Protein AF-E5SEM1-F1 (afdb_monomer_lite)

Secondary structure (DSSP, 8-state):
-PPP------SHHHHHTTTS-HHHHHHHHHHHHHHHHHH-TTT-PPP-HHHHHHHHHHHHHHHHTTGGGS-HHHHT-TTTS-THHHHHS-HHHHHHHHHH--SS-S--

Foldseek 3Di:
DPPDPDPDCPDPVSVVCVVQPPVQLVLQQVQLQVVLCVPPVPPDDRDDSLNSCLLVVVVVVCVVVVVVPPDLCQQQDPPRHPVSNCVSDNSVSSVSSVVSGDNDDPPD

Structure (mmCIF, N/CA/C/O backbone):
data_AF-E5SEM1-F1
#
_entry.id   AF-E5SEM1-F1
#
loop_
_atom_site.group_PDB
_atom_site.id
_atom_site.type_symbol
_atom_site.label_atom_id
_atom_site.label_alt_id
_atom_site.label_comp_id
_atom_site.label_asym_id
_atom_site.label_entity_id
_atom_site.label_seq_id
_atom_site.pdbx_PDB_ins_code
_atom_site.Cartn_x
_atom_site.Cartn_y
_atom_site.Cartn_z
_atom_site.occupancy
_atom_site.B_iso_or_equiv
_atom_site.auth_seq_id
_atom_site.auth_comp_id
_atom_site.auth_asym_id
_atom_site.auth_atom_id
_atom_site.pdbx_PDB_model_num
ATOM 1 N N . MET A 1 1 ? -18.167 -37.131 -6.444 1.00 54.25 1 MET A N 1
ATOM 2 C CA . MET A 1 1 ? -17.242 -35.977 -6.512 1.00 54.25 1 MET A CA 1
ATOM 3 C C . MET A 1 1 ? -18.001 -34.741 -6.069 1.00 54.25 1 MET A C 1
ATOM 5 O O . MET A 1 1 ? -18.993 -34.417 -6.702 1.00 54.25 1 MET A O 1
ATOM 9 N N . ILE A 1 2 ? -17.590 -34.091 -4.979 1.00 50.81 2 ILE A N 1
ATOM 10 C CA . ILE A 1 2 ? -18.122 -32.769 -4.619 1.00 50.81 2 ILE A CA 1
ATOM 11 C C . ILE A 1 2 ? -17.370 -31.760 -5.500 1.00 50.81 2 ILE A C 1
ATOM 13 O O . ILE A 1 2 ? -16.135 -31.775 -5.471 1.00 50.81 2 ILE A O 1
ATOM 17 N N . PRO A 1 3 ? -18.046 -30.933 -6.317 1.00 56.00 3 PRO A N 1
ATOM 18 C CA . PRO A 1 3 ? -17.352 -29.952 -7.129 1.00 56.00 3 PRO A CA 1
ATOM 19 C C . PRO A 1 3 ? -16.713 -28.942 -6.183 1.00 56.00 3 PRO A C 1
ATOM 21 O O . PRO A 1 3 ? -17.393 -28.309 -5.377 1.00 56.00 3 PRO A O 1
ATOM 24 N N . ARG A 1 4 ? -15.387 -28.809 -6.258 1.00 63.41 4 ARG A N 1
ATOM 25 C CA . ARG A 1 4 ? -14.689 -27.734 -5.560 1.00 63.41 4 ARG A CA 1
ATOM 26 C C . ARG A 1 4 ? -15.234 -26.430 -6.149 1.00 63.41 4 ARG A C 1
ATOM 28 O O . ARG A 1 4 ? -15.116 -26.271 -7.367 1.00 63.41 4 ARG A O 1
ATOM 35 N N . PRO A 1 5 ? -15.839 -25.530 -5.355 1.00 55.62 5 PRO A N 1
ATOM 36 C CA . PRO A 1 5 ? -16.334 -24.272 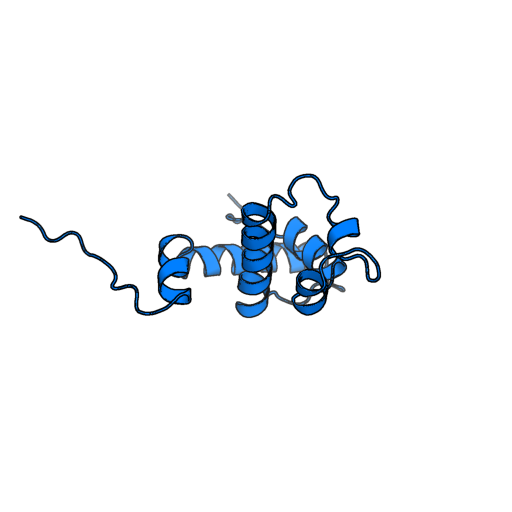-5.884 1.00 55.62 5 PRO A CA 1
ATOM 37 C C . PRO A 1 5 ? -15.126 -23.496 -6.404 1.00 55.62 5 PRO A C 1
ATOM 39 O O . PRO A 1 5 ? -14.326 -22.949 -5.649 1.00 55.62 5 PRO A O 1
ATOM 42 N N . THR A 1 6 ? -14.937 -23.542 -7.715 1.00 63.72 6 THR A N 1
ATOM 43 C CA . THR A 1 6 ? -13.887 -22.829 -8.422 1.00 63.72 6 THR A CA 1
ATOM 44 C C . THR A 1 6 ? -14.514 -21.510 -8.819 1.00 63.72 6 THR A C 1
ATOM 46 O O . THR A 1 6 ? -15.375 -21.453 -9.694 1.00 63.72 6 THR A O 1
ATOM 49 N N . ARG A 1 7 ? -14.140 -20.431 -8.123 1.00 65.81 7 ARG A N 1
ATOM 50 C CA . ARG A 1 7 ? -14.426 -19.089 -8.633 1.00 65.81 7 ARG A CA 1
ATOM 51 C C . ARG A 1 7 ? -13.778 -19.006 -10.011 1.00 65.81 7 ARG A C 1
ATOM 53 O O . ARG A 1 7 ? -12.568 -19.186 -10.125 1.00 65.81 7 ARG A O 1
ATOM 60 N N . SER A 1 8 ? -14.594 -18.817 -11.044 1.00 76.62 8 SER A N 1
ATOM 61 C CA . SER A 1 8 ? -14.093 -18.666 -12.406 1.00 76.62 8 SER A CA 1
ATOM 62 C C . SER A 1 8 ? -13.308 -17.362 -12.476 1.00 76.62 8 SER A C 1
ATOM 64 O O . SER A 1 8 ? -13.850 -16.296 -12.191 1.00 76.62 8 SER A O 1
ATOM 66 N N . ILE A 1 9 ? -12.017 -17.466 -12.783 1.00 82.56 9 ILE A N 1
ATOM 67 C CA . ILE A 1 9 ? -11.145 -16.314 -13.001 1.00 82.56 9 ILE A CA 1
ATOM 68 C C . ILE A 1 9 ? -11.454 -15.804 -14.405 1.00 82.56 9 ILE A C 1
ATOM 70 O O . ILE A 1 9 ? -11.173 -16.488 -15.386 1.00 82.56 9 ILE A O 1
ATOM 74 N N . THR A 1 10 ? -12.065 -14.632 -14.495 1.00 86.62 10 THR A N 1
ATOM 75 C CA . THR A 1 10 ? -12.451 -14.004 -15.766 1.00 86.62 10 THR A CA 1
ATOM 76 C C . THR A 1 10 ? -11.442 -12.958 -16.224 1.00 86.62 10 THR A C 1
ATOM 78 O O . THR A 1 10 ? -11.418 -12.592 -17.394 1.00 86.62 10 THR A O 1
ATOM 81 N N . ASP A 1 11 ? -10.609 -12.473 -15.305 1.00 86.19 11 ASP A N 1
ATOM 82 C CA . ASP A 1 11 ? -9.704 -11.349 -15.498 1.00 86.19 11 ASP A CA 1
ATOM 83 C C . ASP A 1 11 ? -8.625 -11.309 -14.394 1.00 86.19 11 ASP A C 1
ATOM 85 O O . ASP A 1 11 ? -8.641 -12.063 -13.416 1.00 86.19 11 ASP A O 1
ATOM 89 N N . ILE A 1 12 ? -7.655 -10.408 -14.546 1.00 82.00 12 ILE A N 1
ATOM 90 C CA . ILE A 1 12 ? -6.546 -10.275 -13.594 1.00 82.00 12 ILE A CA 1
ATOM 91 C C . ILE A 1 12 ? -7.052 -9.862 -12.199 1.00 82.00 12 ILE A C 1
ATOM 93 O O . ILE A 1 12 ? -6.539 -10.367 -11.198 1.00 82.00 12 ILE A O 1
ATOM 97 N N . PHE A 1 13 ? -8.079 -9.011 -12.092 1.00 80.56 13 PHE A N 1
ATOM 98 C CA . PHE A 1 13 ? -8.619 -8.596 -10.792 1.00 80.56 13 PHE A CA 1
ATOM 99 C C . PHE A 1 13 ? -9.358 -9.732 -10.088 1.00 80.56 13 PHE A C 1
ATOM 101 O O . PHE A 1 13 ? -9.210 -9.888 -8.875 1.00 80.56 13 PHE A O 1
ATOM 108 N N . SER A 1 14 ? -10.098 -10.567 -10.819 1.00 83.75 14 SER A N 1
ATOM 109 C CA . SER A 1 14 ? -10.720 -11.756 -10.227 1.00 83.75 14 SER A CA 1
ATOM 110 C C . SER A 1 14 ? -9.681 -12.765 -9.723 1.00 83.75 14 SER A C 1
ATOM 112 O O . SER A 1 14 ? -9.921 -13.401 -8.697 1.00 83.75 14 SER A O 1
ATOM 114 N N . SER A 1 15 ? -8.489 -12.839 -10.335 1.00 82.31 15 SER A N 1
ATOM 115 C CA . SER A 1 15 ? -7.365 -13.615 -9.780 1.00 82.31 15 SER A CA 1
ATOM 116 C C . SER A 1 15 ? -6.819 -13.021 -8.470 1.00 82.31 15 SER A C 1
ATOM 118 O O . SER A 1 15 ? -6.537 -13.755 -7.525 1.00 82.31 15 SER A O 1
ATOM 120 N N . PHE A 1 16 ? -6.741 -11.690 -8.366 1.00 80.25 16 PHE A N 1
ATOM 121 C CA . PHE A 1 16 ? -6.281 -10.991 -7.161 1.00 80.25 16 PHE A CA 1
ATOM 122 C C . PHE A 1 16 ? -7.251 -11.177 -5.986 1.00 80.25 16 PHE A C 1
ATOM 124 O O . PHE A 1 16 ? -6.831 -11.442 -4.857 1.00 80.25 16 PHE A O 1
ATOM 131 N N . ALA A 1 17 ? -8.554 -11.141 -6.271 1.00 83.50 17 ALA A N 1
ATOM 132 C CA . ALA A 1 17 ? -9.621 -11.356 -5.297 1.00 83.50 17 ALA A CA 1
ATOM 133 C C . ALA A 1 17 ? -9.628 -12.771 -4.677 1.00 83.50 17 ALA A C 1
ATOM 135 O O . ALA A 1 17 ? -10.309 -12.996 -3.672 1.00 83.50 17 ALA A O 1
ATOM 136 N N . LEU A 1 18 ? -8.878 -13.728 -5.244 1.00 83.06 18 LEU A N 1
ATOM 137 C CA . LEU A 1 18 ? -8.654 -15.040 -4.625 1.00 83.06 18 LEU A CA 1
ATOM 138 C C . LEU A 1 18 ? -7.757 -14.953 -3.388 1.00 83.06 18 LEU A C 1
ATOM 140 O O . LEU A 1 18 ? -7.960 -15.713 -2.445 1.00 83.06 18 LEU A O 1
ATOM 144 N N . PHE A 1 19 ? -6.783 -14.042 -3.394 1.00 81.62 19 PHE A N 1
ATOM 145 C CA . PHE A 1 19 ? -5.802 -13.888 -2.318 1.00 8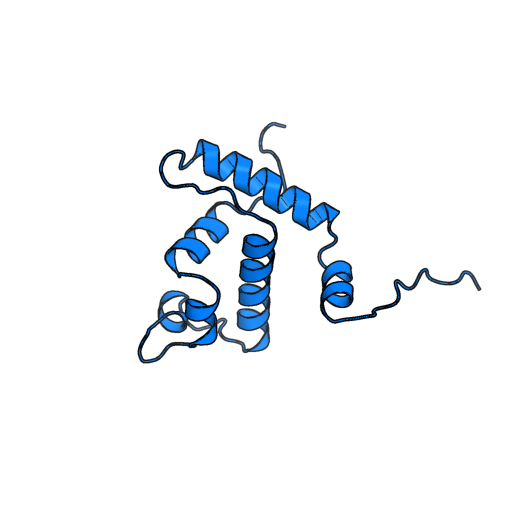1.62 19 PHE A CA 1
ATOM 146 C C . PHE A 1 19 ? -6.162 -12.753 -1.368 1.00 81.62 19 PHE A C 1
ATOM 148 O O . PHE A 1 19 ? -5.949 -12.868 -0.164 1.00 81.62 19 PHE A O 1
ATOM 155 N N . ILE A 1 20 ? -6.733 -11.672 -1.901 1.00 86.25 20 ILE A N 1
ATOM 156 C CA . ILE A 1 20 ? -7.207 -10.532 -1.118 1.00 86.25 20 ILE A CA 1
ATOM 157 C C . ILE A 1 20 ? -8.685 -10.328 -1.447 1.00 86.25 20 ILE A C 1
ATOM 159 O O . ILE A 1 20 ? -9.030 -9.546 -2.335 1.00 86.25 20 ILE A O 1
ATOM 163 N N . PRO A 1 21 ? -9.578 -11.072 -0.770 1.00 89.69 21 PRO A N 1
ATOM 164 C CA . PRO A 1 21 ? -11.011 -10.900 -0.938 1.00 89.69 21 PRO A CA 1
ATOM 165 C C . PRO A 1 21 ? -11.445 -9.479 -0.579 1.00 89.69 21 PRO A C 1
ATOM 167 O O . PRO A 1 21 ? -10.855 -8.841 0.294 1.00 89.69 21 PRO A O 1
ATOM 170 N N . THR A 1 22 ? -12.549 -9.019 -1.168 1.00 88.94 22 THR A N 1
ATOM 171 C CA . THR A 1 22 ? -13.132 -7.700 -0.867 1.00 88.94 22 THR A CA 1
ATOM 172 C C . THR A 1 22 ? -13.413 -7.502 0.625 1.00 88.94 22 THR A C 1
ATOM 174 O O . THR A 1 22 ? -13.292 -6.390 1.124 1.00 88.94 22 THR A O 1
ATOM 177 N N . SER A 1 23 ? -13.731 -8.568 1.368 1.00 90.81 23 SER A N 1
ATOM 178 C CA . SER A 1 23 ? -13.888 -8.497 2.825 1.00 90.81 23 SER A CA 1
ATOM 179 C C . SER A 1 23 ? -12.591 -8.096 3.534 1.00 90.81 23 SER A C 1
ATOM 181 O O . SER A 1 23 ? -12.615 -7.206 4.374 1.00 90.81 23 SER A O 1
ATOM 183 N N . ILE A 1 24 ? -11.455 -8.691 3.160 1.00 90.31 24 ILE A N 1
ATOM 184 C CA . ILE A 1 24 ? -10.139 -8.349 3.716 1.00 90.31 24 ILE A CA 1
ATOM 185 C C . ILE A 1 24 ? -9.719 -6.942 3.283 1.00 90.31 24 ILE A C 1
ATOM 187 O O . ILE A 1 24 ? -9.248 -6.162 4.105 1.00 90.31 24 ILE A O 1
ATOM 191 N N . GLU A 1 25 ? -9.936 -6.591 2.014 1.00 91.19 25 GLU A N 1
ATOM 192 C CA . GLU A 1 25 ? -9.679 -5.242 1.497 1.00 91.19 25 GLU A CA 1
ATOM 193 C C . G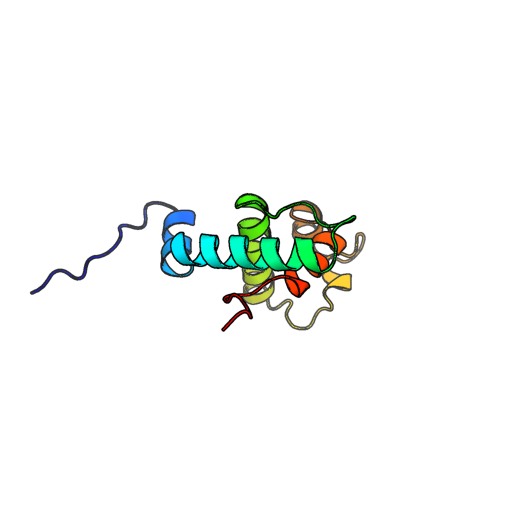LU A 1 25 ? -10.446 -4.173 2.293 1.00 91.19 25 GLU A C 1
ATOM 195 O O . GLU A 1 25 ? -9.874 -3.150 2.675 1.00 91.19 25 GLU A O 1
ATOM 200 N N . ASN A 1 26 ? -11.721 -4.434 2.598 1.00 92.12 26 ASN A N 1
ATOM 201 C CA . ASN A 1 26 ? -12.550 -3.540 3.398 1.00 92.12 26 ASN A CA 1
ATOM 202 C C . ASN A 1 26 ? -12.023 -3.401 4.830 1.00 92.12 26 ASN A C 1
ATOM 204 O O . ASN A 1 26 ? -11.881 -2.268 5.284 1.00 92.12 26 ASN A O 1
ATOM 208 N N . VAL A 1 27 ? -11.661 -4.505 5.497 1.00 92.94 27 VAL A N 1
ATOM 209 C CA . VAL A 1 27 ? -11.091 -4.464 6.858 1.00 92.94 27 VAL A CA 1
ATOM 210 C C . VAL A 1 27 ? -9.814 -3.626 6.884 1.00 92.94 27 VAL A C 1
ATOM 212 O O . VAL A 1 27 ? -9.709 -2.693 7.676 1.00 92.94 27 VAL A O 1
ATOM 215 N N . ILE A 1 28 ? -8.870 -3.889 5.975 1.00 92.50 28 ILE A N 1
ATOM 216 C CA . ILE A 1 28 ? -7.608 -3.137 5.911 1.00 92.50 28 ILE A CA 1
ATOM 217 C C . ILE A 1 28 ? -7.880 -1.646 5.704 1.00 92.50 28 ILE A C 1
ATOM 219 O O . ILE A 1 28 ? -7.294 -0.799 6.378 1.00 92.50 28 ILE A O 1
ATOM 223 N N . ARG A 1 29 ? -8.777 -1.311 4.770 1.00 93.56 29 ARG A N 1
ATOM 224 C CA . ARG A 1 29 ? -9.140 0.077 4.468 1.00 93.56 29 ARG A CA 1
ATOM 225 C C . ARG A 1 29 ? -9.783 0.764 5.670 1.00 93.56 29 ARG A C 1
ATOM 227 O O . ARG A 1 29 ? -9.468 1.919 5.947 1.00 93.56 29 ARG A O 1
ATOM 234 N N . GLU A 1 30 ? -10.708 0.099 6.350 1.00 93.50 30 GLU A N 1
ATOM 235 C CA . GLU A 1 30 ? -11.431 0.653 7.496 1.00 93.50 30 GLU A CA 1
ATOM 236 C C . GLU A 1 30 ? -10.490 0.902 8.673 1.00 93.50 30 GLU A C 1
ATOM 238 O O . GLU A 1 30 ? -10.456 2.022 9.191 1.00 93.50 30 GLU A O 1
ATOM 243 N N . MET A 1 31 ? -9.646 -0.076 9.006 1.00 92.56 31 MET A N 1
ATOM 244 C CA . MET A 1 31 ? -8.695 0.032 10.114 1.00 92.56 31 MET A CA 1
ATOM 245 C C . MET A 1 31 ? -7.578 1.034 9.826 1.00 92.56 31 MET A C 1
ATOM 247 O O . MET A 1 31 ? -7.269 1.880 10.669 1.00 92.56 31 MET A O 1
ATOM 251 N N . ALA A 1 32 ? -7.039 1.045 8.603 1.00 91.94 32 ALA A N 1
ATOM 252 C CA . ALA A 1 32 ? -6.050 2.046 8.214 1.00 91.94 32 ALA A CA 1
ATOM 253 C C . ALA A 1 32 ? -6.616 3.470 8.269 1.00 91.94 32 ALA A C 1
ATOM 255 O O . ALA A 1 32 ? -5.932 4.399 8.696 1.00 91.94 32 ALA A O 1
ATOM 256 N N . ASN A 1 33 ? -7.881 3.653 7.887 1.00 92.62 33 ASN A N 1
ATOM 257 C CA . ASN A 1 33 ? -8.550 4.944 7.989 1.00 92.62 33 ASN A CA 1
ATOM 258 C C . ASN A 1 33 ? -8.878 5.347 9.425 1.00 92.62 33 ASN A C 1
ATOM 260 O O . ASN A 1 33 ? -8.822 6.536 9.741 1.00 92.62 33 ASN A O 1
ATOM 264 N N . LEU A 1 34 ? -9.226 4.390 10.286 1.00 91.62 34 LEU A N 1
ATOM 265 C CA . LEU A 1 34 ? -9.453 4.635 11.707 1.00 91.62 34 LEU A CA 1
ATOM 266 C C . LEU A 1 34 ? -8.187 5.199 12.362 1.00 91.62 34 LEU A C 1
ATOM 268 O O . LEU A 1 34 ? -8.235 6.267 12.974 1.00 91.62 34 LEU A O 1
ATOM 272 N N . ILE A 1 35 ? -7.050 4.538 12.147 1.00 88.81 35 ILE A N 1
ATOM 273 C CA . ILE A 1 35 ? -5.761 4.928 12.730 1.00 88.81 35 ILE A CA 1
ATOM 274 C C . ILE A 1 35 ? -5.187 6.166 12.053 1.00 88.81 35 ILE A C 1
ATOM 276 O O . ILE A 1 35 ? -4.677 7.062 12.717 1.00 88.81 35 ILE A O 1
ATOM 280 N N . GLY A 1 36 ? -5.312 6.280 10.733 1.00 87.38 36 GLY A N 1
ATOM 281 C CA . GLY A 1 36 ? -4.859 7.466 10.016 1.00 87.38 36 GLY A CA 1
ATOM 282 C C . GLY A 1 36 ? -5.536 8.743 10.524 1.00 87.38 36 GLY A C 1
ATOM 283 O O . GLY A 1 36 ? -4.870 9.758 10.740 1.00 87.38 36 GLY A O 1
ATOM 284 N N . ARG A 1 37 ? -6.845 8.677 10.813 1.00 87.75 37 ARG A N 1
ATOM 285 C CA . ARG A 1 37 ? -7.588 9.791 11.419 1.00 87.75 37 ARG A CA 1
ATOM 286 C C . ARG A 1 37 ? -7.146 10.103 12.849 1.00 87.75 37 ARG A C 1
ATOM 288 O O . ARG A 1 37 ? -7.138 11.280 13.205 1.00 87.75 37 ARG A O 1
ATOM 295 N N . SER A 1 38 ? -6.794 9.098 13.655 1.00 85.12 38 SER A N 1
ATOM 296 C CA . SER A 1 38 ? -6.361 9.315 15.043 1.00 85.12 38 SER A CA 1
ATOM 297 C C . SER A 1 38 ? -4.919 9.827 15.135 1.00 85.12 38 SER A C 1
ATOM 299 O O . SER A 1 38 ? -4.649 10.753 15.894 1.00 85.12 38 SER A O 1
ATOM 301 N N . CYS A 1 39 ? -3.999 9.291 14.330 1.00 83.31 39 CYS A N 1
ATOM 302 C CA . CYS A 1 39 ? -2.576 9.623 14.389 1.00 83.31 39 CYS A CA 1
ATOM 303 C C . CYS A 1 39 ? -2.180 10.856 13.567 1.00 83.31 39 CYS A C 1
ATOM 305 O O . CYS A 1 39 ? -1.109 11.419 13.785 1.00 83.31 39 CYS A O 1
ATOM 307 N N . SER A 1 40 ? -2.954 11.248 12.552 1.00 76.50 40 SER A N 1
ATOM 308 C CA . SER A 1 40 ? -2.524 12.273 11.585 1.00 76.50 40 SER A CA 1
ATOM 309 C C . SER A 1 40 ? -3.692 13.082 11.027 1.00 76.50 40 SER A C 1
ATOM 311 O O . SER A 1 40 ? -3.807 13.271 9.819 1.00 76.50 40 SER A O 1
ATOM 313 N N . ARG A 1 41 ? -4.551 13.596 11.914 1.00 76.19 41 ARG A N 1
ATOM 314 C CA . ARG A 1 41 ? -5.821 14.256 11.567 1.00 76.19 41 ARG A CA 1
ATOM 315 C C . ARG A 1 41 ? -5.712 15.359 10.501 1.00 76.19 41 ARG A C 1
ATOM 317 O O . ARG A 1 41 ? -6.612 15.480 9.681 1.00 76.19 41 ARG A O 1
ATOM 324 N N . GLU A 1 42 ? -4.623 16.125 10.488 1.00 79.75 42 GLU A N 1
ATOM 325 C CA . GLU A 1 42 ? -4.418 17.243 9.549 1.00 79.75 42 GLU A CA 1
ATOM 326 C C . GLU A 1 42 ? -3.883 16.817 8.173 1.00 79.75 42 GLU A C 1
ATOM 328 O O . GLU A 1 42 ? -4.115 17.496 7.177 1.00 79.75 42 GLU A O 1
ATOM 333 N N . THR A 1 43 ? -3.157 15.697 8.096 1.00 79.75 43 THR A N 1
ATOM 334 C CA . THR A 1 43 ? -2.473 15.261 6.862 1.00 79.75 43 THR A CA 1
ATOM 335 C C . THR A 1 43 ? -3.062 13.989 6.262 1.00 79.75 43 THR A C 1
ATOM 337 O O . THR A 1 43 ? -2.736 13.630 5.127 1.00 79.75 43 THR A O 1
ATOM 340 N N . TRP A 1 44 ? -3.932 13.301 7.003 1.00 87.31 44 TRP A N 1
ATOM 341 C CA . TRP A 1 44 ? -4.558 12.067 6.568 1.00 87.31 44 TRP A CA 1
ATOM 342 C C . TRP A 1 44 ? -5.738 12.347 5.645 1.00 87.31 44 TRP A C 1
ATOM 344 O O . TRP A 1 44 ? -6.812 12.781 6.066 1.00 87.31 44 TRP A O 1
ATOM 354 N N . LYS A 1 45 ? -5.551 12.014 4.371 1.00 88.38 45 LYS A N 1
ATOM 355 C CA . LYS A 1 45 ? -6.658 11.838 3.440 1.00 88.38 45 LYS A CA 1
ATOM 356 C C . LYS A 1 45 ? -7.146 10.391 3.545 1.00 88.38 45 LYS A C 1
ATOM 358 O O . LYS A 1 45 ? -6.308 9.495 3.424 1.00 88.38 45 LYS A O 1
ATOM 363 N N . PRO A 1 46 ? -8.457 10.150 3.737 1.00 89.50 46 PRO A N 1
ATOM 364 C CA . PRO A 1 46 ? -8.986 8.801 3.780 1.00 89.50 46 PRO A CA 1
ATOM 365 C C . PRO A 1 46 ? -8.583 7.986 2.553 1.00 89.50 46 PRO A C 1
ATOM 367 O O . PRO A 1 46 ? -8.695 8.449 1.419 1.00 89.50 46 PRO A O 1
ATOM 370 N N . LEU A 1 47 ? -8.108 6.780 2.821 1.00 92.00 47 LEU A N 1
ATOM 371 C CA . LEU A 1 47 ? -7.682 5.794 1.852 1.00 92.00 47 LEU A CA 1
ATOM 372 C C . LEU A 1 47 ? -8.908 5.196 1.164 1.00 92.00 47 LEU A C 1
ATOM 374 O O . LEU A 1 47 ? -9.785 4.644 1.837 1.00 92.00 47 LEU A O 1
ATOM 378 N N . ASP A 1 48 ? -8.968 5.312 -0.159 1.00 92.00 48 ASP A N 1
ATOM 379 C CA . ASP A 1 48 ? -9.990 4.659 -0.973 1.00 92.00 48 ASP A CA 1
ATOM 380 C C . ASP A 1 48 ? -9.518 3.283 -1.484 1.00 92.00 48 ASP A C 1
ATOM 382 O O . ASP A 1 48 ? -8.404 2.827 -1.216 1.00 92.00 48 ASP A O 1
ATOM 386 N N . VAL A 1 49 ? -10.400 2.571 -2.190 1.00 89.75 49 VAL A N 1
ATOM 387 C CA . VAL A 1 49 ? -10.086 1.239 -2.737 1.00 89.75 49 VAL A CA 1
ATOM 388 C C . VAL A 1 49 ? -8.953 1.306 -3.759 1.00 89.75 49 VAL A C 1
ATOM 390 O O . VAL A 1 49 ? -8.100 0.422 -3.797 1.00 89.75 49 VAL A O 1
ATOM 393 N N . THR A 1 50 ? -8.926 2.352 -4.581 1.00 91.88 50 THR A N 1
ATOM 394 C CA . THR A 1 50 ? -7.916 2.532 -5.626 1.00 91.88 50 THR A CA 1
ATOM 395 C C . THR A 1 50 ? -6.538 2.720 -5.008 1.00 91.88 50 THR A C 1
ATOM 397 O O . THR A 1 50 ? -5.583 2.079 -5.438 1.00 91.88 50 THR A O 1
ATOM 400 N N . ASP A 1 51 ? -6.447 3.521 -3.950 1.00 93.44 51 ASP A N 1
ATOM 401 C CA . ASP A 1 51 ? -5.232 3.745 -3.179 1.00 93.44 51 ASP A CA 1
ATOM 402 C C . ASP A 1 51 ? -4.711 2.453 -2.549 1.00 93.44 51 ASP A C 1
ATOM 404 O O . ASP A 1 51 ? -3.512 2.171 -2.629 1.00 93.44 51 ASP A O 1
ATOM 408 N N . LEU A 1 52 ? -5.600 1.642 -1.962 1.00 92.81 52 LEU A N 1
ATOM 409 C CA . LEU A 1 52 ? -5.225 0.356 -1.374 1.00 92.81 52 LEU A CA 1
ATOM 410 C C . LEU A 1 52 ? -4.700 -0.616 -2.433 1.00 92.81 52 LEU A C 1
ATOM 412 O O . LEU A 1 52 ? -3.649 -1.231 -2.253 1.00 92.81 52 LEU A O 1
ATOM 416 N N . ARG A 1 53 ? -5.405 -0.731 -3.562 1.00 91.56 53 ARG A N 1
ATOM 417 C CA . ARG A 1 53 ? -5.013 -1.613 -4.668 1.00 91.56 53 ARG A CA 1
ATOM 418 C C . ARG A 1 53 ? -3.715 -1.167 -5.319 1.00 91.56 53 ARG A C 1
ATOM 420 O O . ARG A 1 53 ? -2.867 -2.009 -5.590 1.00 91.56 53 ARG A O 1
ATOM 427 N N . ALA A 1 54 ? -3.530 0.136 -5.524 1.00 93.56 54 ALA A N 1
ATOM 428 C CA . ALA A 1 54 ? -2.284 0.702 -6.030 1.00 93.56 54 ALA A CA 1
ATOM 429 C C . ALA A 1 54 ? -1.117 0.392 -5.082 1.00 93.56 54 ALA A C 1
ATOM 431 O O . ALA A 1 54 ? -0.069 -0.077 -5.521 1.00 93.56 54 ALA A O 1
ATOM 432 N N . TYR A 1 55 ? -1.319 0.575 -3.773 1.00 93.88 55 TYR A N 1
ATOM 433 C CA . TYR A 1 55 ? -0.332 0.228 -2.754 1.00 93.88 55 TYR A CA 1
ATOM 434 C C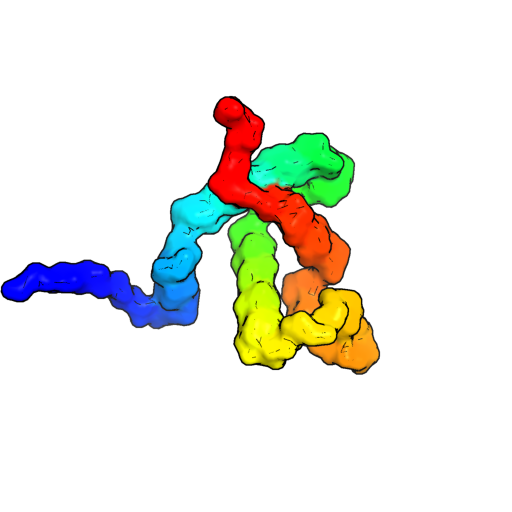 . TYR A 1 55 ? 0.047 -1.261 -2.790 1.00 93.88 55 TYR A C 1
ATOM 436 O O . TYR A 1 55 ? 1.230 -1.595 -2.876 1.00 93.88 55 TYR A O 1
ATOM 444 N N . ILE A 1 56 ? -0.941 -2.162 -2.783 1.00 91.31 56 ILE A N 1
ATOM 445 C CA . ILE A 1 56 ? -0.690 -3.608 -2.831 1.00 91.31 56 ILE A CA 1
ATOM 446 C C . ILE A 1 56 ? -0.040 -4.011 -4.162 1.00 91.31 56 ILE A C 1
ATOM 448 O O . ILE A 1 56 ? 0.880 -4.827 -4.176 1.00 91.31 56 ILE A O 1
ATOM 452 N N . GLY A 1 57 ? -0.463 -3.413 -5.277 1.00 90.44 57 GLY A N 1
ATOM 453 C CA . GLY A 1 57 ? 0.140 -3.627 -6.590 1.00 90.44 57 GLY A CA 1
ATOM 454 C C . GLY A 1 57 ? 1.632 -3.293 -6.599 1.00 90.44 57 GLY A C 1
ATOM 455 O O . GLY A 1 57 ? 2.431 -4.080 -7.103 1.00 90.44 57 GLY A O 1
ATOM 456 N N . LEU A 1 58 ? 2.031 -2.189 -5.958 1.00 91.69 58 LEU A N 1
ATOM 457 C CA . LEU A 1 58 ? 3.443 -1.834 -5.792 1.00 91.69 58 LEU A CA 1
ATOM 458 C C . LEU A 1 58 ? 4.206 -2.822 -4.897 1.00 91.69 58 LEU A C 1
ATOM 460 O O . LEU A 1 58 ? 5.366 -3.117 -5.187 1.00 91.69 58 LEU A O 1
ATOM 464 N N . LEU A 1 59 ? 3.579 -3.375 -3.852 1.00 90.06 59 LEU A N 1
ATOM 465 C CA . LEU A 1 59 ? 4.191 -4.429 -3.029 1.00 90.06 59 LEU A CA 1
ATOM 466 C C . LEU A 1 59 ? 4.421 -5.719 -3.826 1.00 90.06 59 LEU A C 1
ATOM 468 O O . LEU A 1 59 ? 5.500 -6.311 -3.742 1.00 90.06 59 LEU A O 1
ATOM 472 N N . ILE A 1 60 ? 3.435 -6.138 -4.624 1.00 87.81 60 ILE A N 1
ATOM 473 C CA . ILE A 1 60 ? 3.550 -7.315 -5.495 1.00 87.81 60 ILE A CA 1
ATOM 474 C C . ILE A 1 60 ? 4.650 -7.088 -6.528 1.00 87.81 60 ILE A C 1
ATOM 476 O O . ILE A 1 60 ? 5.528 -7.936 -6.675 1.00 87.81 60 ILE A O 1
ATOM 480 N N . LEU A 1 61 ? 4.654 -5.931 -7.192 1.00 86.88 61 LEU A N 1
ATOM 481 C CA . LEU A 1 61 ? 5.667 -5.580 -8.182 1.00 86.88 61 LEU A CA 1
ATOM 482 C C . LEU A 1 61 ? 7.077 -5.558 -7.572 1.00 86.88 61 LEU A C 1
ATOM 484 O O . LEU A 1 61 ? 8.004 -6.151 -8.125 1.00 86.88 61 LEU A O 1
ATOM 488 N N . GLY A 1 62 ? 7.233 -4.940 -6.397 1.00 84.19 62 GLY A N 1
ATOM 489 C CA . GLY A 1 62 ? 8.488 -4.934 -5.642 1.00 84.19 62 GLY A CA 1
ATOM 490 C C . GLY A 1 62 ? 8.969 -6.341 -5.270 1.00 84.19 62 GLY A C 1
ATOM 491 O O . GLY A 1 62 ? 10.170 -6.625 -5.316 1.00 84.19 62 GLY A O 1
ATOM 492 N N . GLY A 1 63 ? 8.034 -7.238 -4.947 1.00 82.06 63 GLY A N 1
ATOM 493 C CA . GLY A 1 63 ? 8.305 -8.644 -4.662 1.00 82.06 63 GLY A CA 1
ATOM 494 C C . GLY A 1 63 ? 8.737 -9.443 -5.894 1.00 82.06 63 GLY A C 1
ATOM 495 O O . GLY A 1 63 ? 9.782 -10.095 -5.855 1.00 82.06 63 GLY A O 1
ATOM 496 N N . VAL A 1 64 ? 7.964 -9.375 -6.983 1.00 78.88 64 VAL A N 1
ATOM 497 C CA . VAL A 1 64 ? 8.175 -10.148 -8.223 1.00 78.88 64 VAL A CA 1
ATOM 498 C C . VAL A 1 64 ? 9.479 -9.756 -8.908 1.00 78.88 64 VAL A C 1
ATOM 500 O O . VAL A 1 64 ? 10.271 -10.620 -9.278 1.00 78.88 64 VAL A O 1
ATOM 503 N N . CYS A 1 65 ? 9.758 -8.459 -9.012 1.00 69.62 65 CYS A N 1
ATOM 504 C CA . CYS A 1 65 ? 10.976 -7.970 -9.653 1.00 69.62 65 CYS A CA 1
ATOM 505 C C . CYS A 1 65 ? 12.219 -8.051 -8.747 1.00 69.62 65 CYS A C 1
ATOM 507 O O . CYS A 1 65 ? 13.284 -7.572 -9.124 1.00 69.62 65 CYS A O 1
ATOM 509 N N . ARG A 1 66 ? 12.107 -8.658 -7.551 1.00 66.38 66 ARG A N 1
ATOM 510 C CA . ARG A 1 66 ? 13.192 -8.813 -6.562 1.00 66.38 66 ARG A CA 1
ATOM 511 C C . ARG A 1 66 ? 13.881 -7.495 -6.189 1.00 66.38 66 ARG A C 1
ATOM 513 O O . ARG A 1 66 ? 15.009 -7.516 -5.699 1.00 66.38 66 ARG A O 1
ATOM 520 N N . PHE A 1 67 ? 13.167 -6.371 -6.269 1.00 65.06 67 PHE A N 1
ATOM 521 C CA . PHE A 1 67 ? 13.622 -5.063 -5.781 1.00 65.06 67 PHE A CA 1
ATOM 522 C C . PHE A 1 67 ? 13.782 -5.013 -4.247 1.00 65.06 67 PHE A C 1
ATOM 524 O O . PHE A 1 67 ? 14.108 -3.979 -3.679 1.00 65.06 67 PHE A O 1
ATOM 531 N N . ARG A 1 68 ? 13.615 -6.154 -3.564 1.00 55.19 68 ARG A N 1
ATOM 532 C CA . ARG A 1 68 ? 13.774 -6.371 -2.119 1.00 55.19 68 ARG A CA 1
ATOM 533 C C . ARG A 1 68 ? 15.079 -5.845 -1.507 1.00 55.19 68 ARG A C 1
ATOM 535 O O . ARG A 1 68 ? 15.122 -5.693 -0.293 1.00 55.19 68 ARG A O 1
ATOM 542 N N . ARG A 1 69 ? 16.142 -5.641 -2.293 1.00 59.56 69 ARG A N 1
ATOM 543 C CA . ARG A 1 69 ? 17.436 -5.116 -1.809 1.00 59.56 69 ARG A CA 1
ATOM 544 C C . ARG A 1 69 ? 17.639 -3.625 -2.076 1.00 59.56 69 ARG A C 1
ATOM 546 O O . ARG A 1 69 ? 18.630 -3.066 -1.623 1.00 59.56 69 ARG A O 1
ATOM 553 N N . GLU A 1 70 ? 16.722 -2.995 -2.796 1.00 65.06 70 GLU A N 1
ATOM 554 C CA . GLU A 1 70 ? 16.758 -1.567 -3.074 1.00 65.06 70 GLU A CA 1
ATOM 555 C C . GLU A 1 70 ? 15.987 -0.819 -1.983 1.00 65.06 70 GLU A C 1
ATOM 557 O O . GLU A 1 70 ? 14.888 -1.217 -1.589 1.00 65.06 70 GLU A O 1
ATOM 562 N N . ALA A 1 71 ? 16.569 0.262 -1.463 1.00 74.69 71 ALA A N 1
ATOM 563 C CA . ALA A 1 71 ? 15.865 1.119 -0.520 1.00 74.69 71 ALA A CA 1
ATOM 564 C C . ALA A 1 71 ? 14.615 1.697 -1.202 1.00 74.69 71 ALA A C 1
ATOM 566 O O . ALA A 1 71 ? 14.656 2.072 -2.370 1.00 74.69 71 ALA A O 1
ATOM 567 N N . THR A 1 72 ? 13.499 1.846 -0.483 1.00 70.69 72 THR A N 1
ATOM 568 C CA . THR A 1 72 ? 12.270 2.419 -1.070 1.00 70.69 72 THR A CA 1
ATOM 569 C C . THR A 1 72 ? 12.534 3.781 -1.730 1.00 70.69 72 THR A C 1
ATOM 571 O O . THR A 1 72 ? 11.976 4.080 -2.781 1.00 70.69 72 THR A O 1
ATOM 574 N N . GLY A 1 73 ? 13.455 4.576 -1.172 1.00 70.12 73 GLY A N 1
ATOM 575 C CA . GLY A 1 73 ? 13.886 5.844 -1.762 1.00 70.12 73 GLY A CA 1
ATOM 576 C C . GLY A 1 73 ? 14.599 5.715 -3.115 1.00 70.12 73 GLY A C 1
ATOM 577 O O . GLY A 1 73 ? 14.432 6.594 -3.954 1.00 70.12 73 GLY A O 1
ATOM 578 N N . SER A 1 74 ? 15.345 4.632 -3.373 1.00 82.19 74 SER A N 1
ATOM 579 C CA . SER A 1 74 ? 16.010 4.435 -4.669 1.00 82.19 74 SER A CA 1
ATOM 580 C C . SER A 1 74 ? 15.016 4.044 -5.759 1.00 82.19 74 SER A C 1
ATOM 582 O O . SER A 1 74 ? 15.136 4.523 -6.880 1.00 82.19 74 SER A O 1
ATOM 584 N N . LEU A 1 75 ? 13.981 3.265 -5.430 1.00 85.00 75 LEU A N 1
ATOM 585 C CA 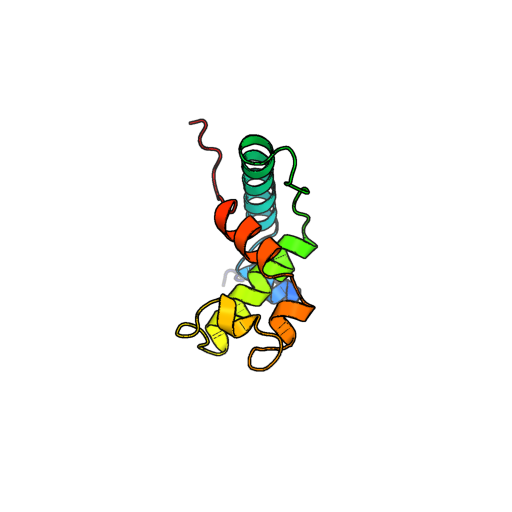. LEU A 1 75 ? 12.929 2.893 -6.387 1.00 85.00 75 LEU A CA 1
ATOM 586 C C . LEU A 1 75 ? 12.116 4.099 -6.873 1.00 85.00 75 LEU A C 1
ATOM 588 O O . LEU A 1 75 ? 11.708 4.142 -8.031 1.00 85.00 75 LEU A O 1
ATOM 592 N N . TRP A 1 76 ? 11.917 5.089 -6.005 1.00 90.38 76 TRP A N 1
ATOM 593 C CA . TRP A 1 76 ? 11.205 6.331 -6.314 1.00 90.38 76 TRP A CA 1
ATOM 594 C C . TRP A 1 76 ? 12.098 7.462 -6.832 1.00 90.38 76 TRP A C 1
ATOM 596 O O . TRP A 1 76 ? 11.600 8.564 -7.065 1.00 90.38 76 TRP A O 1
ATOM 606 N N . ASN A 1 77 ? 13.401 7.222 -6.997 1.00 88.50 77 ASN A N 1
ATOM 607 C CA . ASN A 1 77 ? 14.326 8.228 -7.501 1.00 88.50 77 ASN A CA 1
ATOM 608 C C . ASN A 1 77 ? 13.978 8.619 -8.952 1.00 88.50 77 ASN A C 1
ATOM 610 O O . ASN A 1 77 ? 13.681 7.757 -9.778 1.00 88.50 77 ASN A O 1
ATOM 614 N N . ALA A 1 78 ? 14.018 9.917 -9.259 1.00 84.12 78 ALA A N 1
ATOM 615 C CA . ALA A 1 78 ? 13.618 10.441 -10.566 1.00 84.12 78 ALA A CA 1
ATOM 616 C C . ALA A 1 78 ? 14.604 10.099 -11.699 1.00 84.12 78 ALA A C 1
ATOM 618 O O . ALA A 1 78 ? 14.188 9.999 -12.848 1.00 84.12 78 ALA A O 1
ATOM 619 N N . GLU A 1 79 ? 15.885 9.911 -11.379 1.00 83.88 79 GLU A N 1
ATOM 620 C CA . GLU A 1 79 ? 16.953 9.672 -12.357 1.00 83.88 79 GLU A CA 1
ATOM 621 C C . GLU A 1 79 ? 17.218 8.174 -12.540 1.00 83.88 79 GLU A C 1
ATOM 623 O O . GLU A 1 79 ? 17.226 7.666 -13.656 1.00 83.88 79 GLU A O 1
ATOM 628 N N . ASN A 1 80 ? 17.376 7.450 -11.429 1.00 83.44 80 ASN A N 1
ATOM 629 C CA . ASN A 1 80 ? 17.857 6.064 -11.409 1.00 83.44 80 ASN A CA 1
ATOM 630 C C . ASN A 1 80 ? 16.825 5.065 -10.857 1.00 83.44 80 ASN A C 1
ATOM 632 O O . ASN A 1 80 ? 17.130 3.882 -10.669 1.00 83.44 80 ASN A O 1
ATOM 636 N N . GLY A 1 81 ? 15.615 5.537 -10.545 1.00 84.69 81 GLY A N 1
ATOM 637 C CA . GLY A 1 81 ? 14.558 4.716 -9.971 1.00 84.69 81 GLY A CA 1
ATOM 638 C C . GLY A 1 81 ? 13.814 3.876 -11.000 1.00 84.69 81 GLY A C 1
ATOM 639 O O . GLY A 1 81 ? 14.337 3.454 -12.033 1.00 84.69 81 GLY A O 1
ATOM 640 N N . ARG A 1 82 ? 12.566 3.551 -10.682 1.00 88.25 82 ARG A N 1
ATOM 641 C CA . ARG A 1 82 ? 11.688 2.730 -11.514 1.00 88.25 82 ARG A CA 1
ATOM 642 C C . ARG A 1 82 ? 10.438 3.541 -11.782 1.00 88.25 82 ARG A C 1
ATOM 644 O O . ARG A 1 82 ? 9.581 3.595 -10.912 1.00 88.25 82 ARG A O 1
ATOM 651 N N . ALA A 1 83 ? 10.327 4.137 -12.972 1.00 89.56 83 ALA A N 1
ATOM 652 C CA . ALA A 1 83 ? 9.283 5.111 -13.324 1.00 89.56 83 ALA A CA 1
ATOM 653 C C . ALA A 1 83 ? 7.856 4.694 -12.915 1.00 89.56 83 ALA A C 1
ATOM 655 O O . ALA A 1 83 ? 7.072 5.522 -12.465 1.00 89.56 83 ALA A O 1
ATOM 656 N N . ILE A 1 84 ? 7.547 3.397 -12.969 1.00 90.44 84 ILE A N 1
ATOM 657 C CA . ILE A 1 84 ? 6.255 2.848 -12.544 1.00 90.44 84 ILE A CA 1
ATOM 658 C C . ILE A 1 84 ? 5.888 3.167 -11.082 1.00 90.44 84 ILE A C 1
ATOM 660 O O . ILE A 1 84 ? 4.724 3.419 -10.793 1.00 90.44 84 ILE A O 1
ATOM 664 N N . PHE A 1 85 ? 6.850 3.217 -10.161 1.00 90.50 85 PHE A N 1
ATOM 665 C CA . PHE A 1 85 ? 6.590 3.491 -8.746 1.00 90.50 85 PHE A CA 1
ATOM 666 C C . PHE A 1 85 ? 6.101 4.934 -8.500 1.00 90.50 85 PHE A C 1
ATOM 668 O O . PHE A 1 85 ? 4.988 5.084 -7.987 1.00 90.50 85 PHE A O 1
ATOM 675 N N . PRO A 1 86 ? 6.836 5.999 -8.892 1.00 92.62 86 PRO A N 1
ATOM 676 C CA . PRO A 1 86 ? 6.356 7.372 -8.760 1.00 92.62 86 PRO A CA 1
ATOM 677 C C . PRO A 1 86 ? 5.149 7.684 -9.655 1.00 92.62 86 PRO A C 1
ATOM 679 O O . PRO A 1 86 ? 4.352 8.537 -9.272 1.00 92.62 86 PRO A O 1
ATOM 682 N N . SER A 1 87 ? 4.968 6.996 -10.794 1.00 92.50 87 SER A N 1
ATOM 683 C CA . SER A 1 87 ? 3.770 7.156 -11.636 1.00 92.50 87 SER A CA 1
ATOM 684 C C . SER A 1 87 ? 2.495 6.612 -10.989 1.00 92.50 87 SER 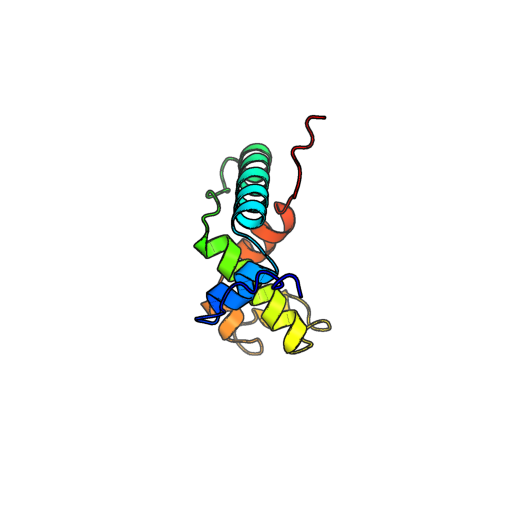A C 1
ATOM 686 O O . SER A 1 87 ? 1.420 7.154 -11.228 1.00 92.50 87 SER A O 1
ATOM 688 N N . VAL A 1 88 ? 2.591 5.552 -10.181 1.00 94.31 88 VAL A N 1
ATOM 689 C CA . VAL A 1 88 ? 1.431 4.955 -9.498 1.00 94.31 88 VAL A CA 1
ATOM 690 C C . VAL A 1 88 ? 1.106 5.693 -8.203 1.00 94.31 88 VAL A C 1
ATOM 692 O O . VAL A 1 88 ? -0.059 5.940 -7.899 1.00 94.31 88 VAL A O 1
ATOM 695 N N . MET A 1 89 ? 2.119 6.024 -7.400 1.00 93.88 89 MET A N 1
ATOM 696 C CA . MET A 1 89 ? 1.904 6.619 -6.084 1.00 93.88 89 MET A CA 1
ATOM 697 C C . MET A 1 89 ? 3.120 7.423 -5.646 1.00 93.88 89 MET A C 1
ATOM 699 O O . MET A 1 89 ? 4.243 6.972 -5.791 1.00 93.88 89 MET A O 1
ATOM 703 N N . LEU A 1 90 ? 2.926 8.585 -5.021 1.00 93.44 90 LEU A N 1
ATOM 704 C CA . LEU A 1 90 ? 4.035 9.340 -4.426 1.00 93.44 90 LEU A CA 1
ATOM 705 C C . LEU A 1 90 ? 4.685 8.572 -3.262 1.00 93.44 90 LEU A C 1
ATOM 707 O O . LEU A 1 90 ? 3.977 8.012 -2.422 1.00 93.44 90 LEU A O 1
ATOM 711 N N . LEU A 1 91 ? 6.015 8.658 -3.124 1.00 92.50 91 LEU A N 1
ATOM 712 C CA . LEU A 1 91 ? 6.773 8.003 -2.043 1.00 92.50 91 LEU A CA 1
ATOM 713 C C . LEU A 1 91 ? 6.233 8.358 -0.648 1.00 92.50 91 LEU A C 1
ATOM 715 O O . LEU A 1 91 ? 6.058 7.494 0.210 1.00 92.50 91 LEU A O 1
ATOM 719 N N . LYS A 1 92 ? 5.897 9.638 -0.430 1.00 91.12 92 LYS A N 1
ATOM 720 C CA . LYS A 1 92 ? 5.312 10.115 0.833 1.00 91.12 92 LYS A CA 1
ATOM 721 C C . LYS A 1 92 ? 3.987 9.414 1.146 1.00 91.12 92 LYS A C 1
ATOM 723 O O . LYS A 1 92 ? 3.753 9.055 2.298 1.00 91.12 92 LYS A O 1
ATOM 728 N N . LYS A 1 93 ? 3.142 9.194 0.132 1.00 91.38 93 LYS A N 1
ATOM 729 C CA . LYS A 1 93 ? 1.868 8.481 0.281 1.00 91.38 93 LYS A CA 1
ATOM 730 C C . LYS A 1 93 ? 2.114 6.999 0.558 1.00 91.38 93 LYS A C 1
ATOM 732 O O . LYS A 1 93 ? 1.548 6.482 1.511 1.00 91.38 93 LYS A O 1
ATOM 737 N N . PHE A 1 94 ? 3.034 6.358 -0.163 1.00 93.12 94 PHE A N 1
ATOM 738 C CA . PHE A 1 94 ? 3.423 4.967 0.085 1.00 93.12 94 PHE A CA 1
ATOM 739 C C . PHE A 1 94 ? 3.898 4.740 1.533 1.00 93.12 94 PHE A C 1
ATOM 741 O O . PHE A 1 94 ? 3.434 3.817 2.207 1.00 93.12 94 PHE A O 1
ATOM 748 N N . HIS A 1 95 ? 4.763 5.615 2.060 1.00 91.50 95 HIS A N 1
ATOM 749 C CA . HIS A 1 95 ? 5.210 5.553 3.457 1.00 91.50 95 HIS A CA 1
ATOM 750 C C . HIS A 1 95 ? 4.104 5.869 4.464 1.00 91.50 95 HIS A C 1
ATOM 752 O O . HIS A 1 95 ? 4.084 5.307 5.559 1.00 91.50 95 HIS A O 1
ATOM 758 N N . LEU A 1 96 ? 3.194 6.786 4.132 1.00 91.06 96 LEU A N 1
ATOM 759 C CA . LEU A 1 96 ? 2.050 7.091 4.984 1.00 91.06 96 LEU A CA 1
ATOM 760 C C . LEU A 1 96 ? 1.136 5.866 5.108 1.00 91.06 96 LEU A C 1
ATOM 762 O O . LEU A 1 96 ? 0.860 5.442 6.223 1.00 91.06 96 LEU A O 1
ATOM 766 N N . ILE A 1 97 ? 0.761 5.251 3.983 1.00 92.31 97 ILE A N 1
ATOM 767 C CA . ILE A 1 97 ? -0.059 4.033 3.954 1.00 92.31 97 ILE A CA 1
ATOM 768 C C . ILE A 1 97 ? 0.640 2.905 4.711 1.00 92.31 97 ILE A C 1
ATOM 770 O O . ILE A 1 97 ? 0.046 2.342 5.623 1.00 92.31 97 ILE A O 1
ATOM 774 N N . SER A 1 98 ? 1.921 2.646 4.427 1.00 91.25 98 SER A N 1
ATOM 775 C CA . SER A 1 98 ? 2.690 1.577 5.086 1.00 91.25 98 SER A CA 1
ATOM 776 C C . SER A 1 98 ? 2.678 1.665 6.615 1.00 91.25 98 SER A C 1
ATOM 778 O O . SER A 1 98 ? 2.710 0.639 7.284 1.00 91.25 98 SER A O 1
ATOM 780 N N . ARG A 1 99 ? 2.617 2.878 7.181 1.00 89.88 99 ARG A N 1
ATOM 781 C CA . ARG A 1 99 ? 2.541 3.077 8.637 1.00 89.88 99 ARG A CA 1
ATOM 782 C C . ARG A 1 99 ? 1.150 2.798 9.207 1.00 89.88 99 ARG A C 1
ATOM 784 O O . ARG A 1 99 ? 1.053 2.332 10.344 1.00 89.88 99 ARG A O 1
ATOM 791 N N . MET A 1 100 ? 0.103 3.071 8.431 1.00 90.31 100 MET A N 1
ATOM 792 C CA . MET A 1 100 ? -1.289 3.002 8.882 1.00 90.31 100 MET A CA 1
ATOM 793 C C . MET A 1 100 ? -1.971 1.662 8.591 1.00 90.31 100 MET A C 1
ATOM 795 O O . MET A 1 100 ? -3.011 1.403 9.180 1.00 90.31 100 MET A O 1
ATOM 799 N N . ILE A 1 101 ? -1.412 0.794 7.735 1.00 90.25 101 ILE A N 1
ATOM 800 C CA . ILE A 1 101 ? -1.974 -0.547 7.487 1.00 90.25 101 ILE A CA 1
ATOM 801 C C . ILE A 1 101 ? -2.126 -1.311 8.809 1.00 90.25 101 ILE A C 1
ATOM 803 O O . ILE A 1 101 ? -1.142 -1.541 9.515 1.00 90.25 101 ILE A O 1
ATOM 807 N N . ARG A 1 102 ? -3.357 -1.727 9.111 1.00 89.00 102 ARG A N 1
ATOM 808 C CA . ARG A 1 102 ? -3.717 -2.646 10.196 1.00 89.00 102 ARG A CA 1
ATOM 809 C C . ARG A 1 102 ? -4.807 -3.597 9.731 1.00 89.00 102 ARG A C 1
ATOM 811 O O . ARG A 1 102 ? -5.473 -3.338 8.730 1.00 89.00 102 ARG A O 1
ATOM 818 N N . PHE A 1 103 ? -4.945 -4.692 10.462 1.00 87.62 103 PHE A N 1
ATOM 819 C CA . PHE A 1 103 ? -5.904 -5.758 10.178 1.00 87.62 103 PHE A CA 1
ATOM 820 C C . PHE A 1 103 ? -6.929 -5.927 11.310 1.00 87.62 103 PHE A C 1
ATOM 822 O O . PHE A 1 103 ? -7.792 -6.793 11.220 1.00 87.62 103 PHE A O 1
ATOM 829 N N . ASP A 1 104 ? -6.830 -5.098 12.346 1.00 82.50 104 ASP A N 1
ATOM 830 C CA . ASP A 1 104 ? -7.582 -5.143 13.592 1.00 82.50 104 ASP A CA 1
ATOM 831 C C . ASP A 1 104 ? -7.935 -3.728 14.076 1.00 82.50 104 ASP A C 1
ATOM 833 O O . ASP A 1 104 ? -7.303 -2.735 13.691 1.00 82.50 104 ASP A O 1
ATOM 837 N N . ASP A 1 105 ? -8.949 -3.638 14.935 1.00 70.06 105 ASP A N 1
ATOM 838 C CA . ASP A 1 105 ? -9.152 -2.503 15.819 1.00 70.06 105 ASP A CA 1
ATOM 839 C C . ASP A 1 105 ? -8.489 -2.814 17.164 1.00 70.06 105 ASP A C 1
ATOM 841 O O . ASP A 1 105 ? -8.807 -3.780 17.847 1.00 70.06 105 ASP A O 1
ATOM 845 N N . HIS A 1 106 ? -7.541 -1.983 17.584 1.00 61.72 106 HIS A N 1
ATOM 846 C CA . HIS A 1 106 ? -6.769 -2.204 18.813 1.00 61.72 106 HIS A CA 1
ATOM 847 C C . HIS A 1 106 ? -7.587 -1.966 20.112 1.00 61.72 106 HIS A C 1
ATOM 849 O O . HIS A 1 106 ? -7.018 -1.624 21.146 1.00 61.72 106 HIS A O 1
ATOM 855 N N . ASN A 1 107 ? -8.917 -2.103 20.042 1.00 56.09 107 ASN A N 1
ATOM 856 C CA . ASN A 1 107 ? -9.916 -1.778 21.063 1.00 56.09 107 ASN A CA 1
ATOM 857 C C . ASN A 1 107 ? -10.500 -3.018 21.777 1.00 56.09 107 ASN A C 1
ATOM 859 O O . ASN A 1 107 ? -11.559 -2.914 22.398 1.00 56.09 107 ASN A O 1
ATOM 863 N N . SER A 1 108 ? -9.833 -4.172 21.681 1.00 45.53 108 SER A N 1
ATOM 864 C CA . SER A 1 108 ? -10.180 -5.382 22.447 1.00 45.53 108 SER A CA 1
ATOM 865 C C . SER A 1 108 ? -9.627 -5.344 23.869 1.00 45.53 108 SER A C 1
ATOM 867 O O . SER A 1 108 ? -8.447 -4.954 24.022 1.00 45.53 108 SER A O 1
#

pLDDT: mean 83.28, std 11.45, range [45.53, 94.31]

InterPro domains:
  IPR029526 PiggyBac transposable element-derived protein [PF13843] (16-107)

Sequence (108 aa):
MIPRPTRSITDIFSSFALFIPTSIENVIREMANLIGRSCSRETWKPLDVTDLRAYIGLLILGGVCRFRREATGSLWNAENGRAIFPSVMLLKKFHLISRMIRFDDHNS

Organism: Trichinella spiralis (NCBI:txid6334)

Radius of gyration: 16.41 Å; chains: 1; bounding box: 36×53×38 Å